Protein AF-A0A820MZS8-F1 (afdb_monomer)

InterPro domains:
  IPR000547 Clathrin, heavy chain/VPS, 7-fold repeat [PS50236] (1-88)
  IPR016024 Armadillo-type fold [SSF48371] (1-115)
  IPR055358 Clathrin heavy-chain repeat [PF00637] (6-84)

Organism: NCBI:txid392033

Solvent-accessible surface area (backbone atoms only — not comparable to full-atom values): 7627 Å² total; per-residue (Å²): 134,85,76,73,85,77,80,85,75,93,83,65,85,58,55,70,56,52,41,52,48,26,55,74,68,69,40,49,66,64,44,57,75,70,50,86,47,69,70,60,39,38,66,53,62,49,51,48,93,73,46,60,63,71,58,51,46,56,52,53,71,74,47,54,59,68,58,36,54,55,36,50,49,41,23,42,71,72,39,41,88,76,34,45,65,56,47,49,51,37,46,68,74,41,30,86,76,55,34,60,68,60,52,50,55,53,55,51,55,53,55,58,51,52,63,51,54,54,53,56,52,58,64,65,68,72,80,120

Sequence (128 aa):
ADAILGNNMFTHYDRPHIAQLCEKAGLLQRALEHYTDLYDIKRAVVHTHLLNPEWLVNYFGRLSVDDCVECLKAMLQANIRQNLQVVVQIATKYHEQLGTQKLIELFESFKSYEGKTDRYKSMKSTDH

Nearest PDB structures (foldseek):
  8fiq-assembly1_A  TM=3.348E-01  e=3.135E+00  synthetic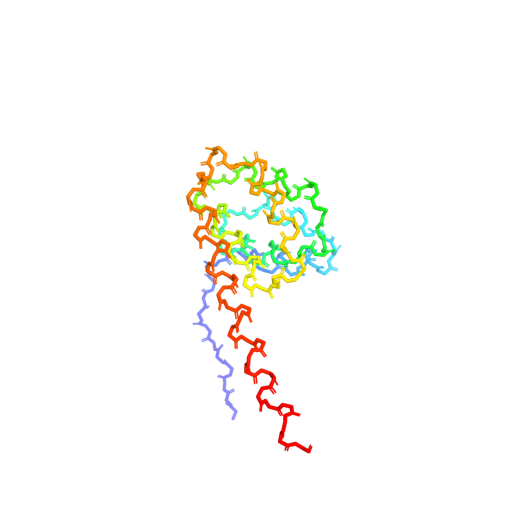 construct
  3mzk-assembly1_C  TM=3.500E-01  e=5.972E+00  Saccharomyces cerevisiae
  7pqh-assembly1_K  TM=4.117E-01  e=8.244E+00  Saccharomyces cerevisiae
  6yxy-assembly1_EP  TM=2.345E-01  e=9.179E+00  Trypanosoma brucei brucei

Radius of gyration: 18.48 Å; Cα contacts (8 Å, |Δi|>4): 71; chains: 1; bounding box: 36×53×54 Å

Mean predicted aligned error: 11.71 Å

Structure (mmCIF, N/CA/C/O backbone):
data_AF-A0A820MZS8-F1
#
_entry.id   AF-A0A820MZS8-F1
#
loop_
_atom_site.group_PDB
_atom_site.id
_atom_site.type_symbol
_atom_site.label_atom_id
_atom_site.label_a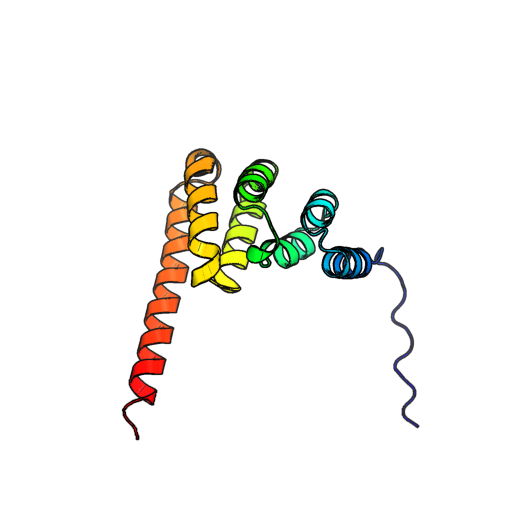lt_id
_atom_site.label_comp_id
_atom_site.label_asym_id
_atom_site.label_entity_id
_atom_site.label_seq_id
_atom_site.pdbx_PDB_ins_code
_atom_site.Cartn_x
_atom_site.Cartn_y
_atom_site.Cartn_z
_atom_site.occupancy
_atom_site.B_iso_or_equiv
_atom_site.auth_seq_id
_atom_site.auth_comp_id
_atom_site.auth_asym_id
_atom_site.auth_atom_id
_atom_site.pdbx_PDB_model_num
ATOM 1 N N . ALA A 1 1 ? 15.866 -42.115 -9.900 1.00 37.59 1 ALA A N 1
ATOM 2 C CA . ALA A 1 1 ? 16.202 -40.884 -10.636 1.00 37.59 1 ALA A CA 1
ATOM 3 C C . ALA A 1 1 ? 14.884 -40.203 -10.956 1.00 37.59 1 ALA A C 1
ATOM 5 O O . ALA A 1 1 ? 14.313 -40.443 -12.012 1.00 37.59 1 ALA A O 1
ATOM 6 N N . ASP A 1 2 ? 14.350 -39.471 -9.979 1.00 37.00 2 ASP A N 1
ATOM 7 C CA . ASP A 1 2 ? 13.082 -38.763 -10.116 1.00 37.00 2 ASP A CA 1
ATOM 8 C C . ASP A 1 2 ? 13.306 -37.569 -11.032 1.00 37.00 2 ASP A C 1
ATOM 10 O O . ASP A 1 2 ? 13.949 -36.580 -10.672 1.00 37.00 2 ASP A O 1
ATOM 14 N N . ALA A 1 3 ? 12.870 -37.756 -12.275 1.00 41.34 3 ALA A N 1
ATOM 15 C CA . ALA A 1 3 ? 12.931 -36.778 -13.335 1.00 41.34 3 ALA A CA 1
ATOM 16 C C . ALA A 1 3 ? 12.138 -35.545 -12.901 1.00 41.34 3 ALA A C 1
ATOM 18 O O . ALA A 1 3 ? 10.909 -35.514 -12.898 1.00 41.34 3 ALA A O 1
ATOM 19 N N . ILE A 1 4 ? 12.926 -34.563 -12.483 1.00 44.62 4 ILE A N 1
ATOM 20 C CA . ILE A 1 4 ? 12.633 -33.151 -12.316 1.00 44.62 4 ILE A CA 1
ATOM 21 C C . ILE A 1 4 ? 11.523 -32.741 -13.280 1.00 44.62 4 ILE A C 1
ATOM 23 O O . ILE A 1 4 ? 11.691 -32.770 -14.498 1.00 44.62 4 ILE A O 1
ATOM 27 N N . LEU A 1 5 ? 10.392 -32.401 -12.663 1.00 45.88 5 LEU A N 1
ATOM 28 C CA . LEU A 1 5 ? 9.171 -31.852 -13.230 1.00 45.88 5 LEU A CA 1
ATOM 29 C C . LEU A 1 5 ? 9.462 -30.934 -14.416 1.00 45.88 5 LEU A C 1
ATOM 31 O O . LEU A 1 5 ? 9.766 -29.750 -14.275 1.00 45.88 5 LEU A O 1
ATOM 35 N N . GLY A 1 6 ? 9.337 -31.524 -15.598 1.00 38.69 6 GLY A N 1
ATOM 36 C CA . GLY A 1 6 ? 9.194 -30.802 -16.835 1.00 38.69 6 GLY A CA 1
ATOM 37 C C . GLY A 1 6 ? 7.791 -30.217 -16.926 1.00 38.69 6 GLY A C 1
ATOM 38 O O . GLY A 1 6 ? 6.796 -30.929 -16.827 1.00 38.69 6 GLY A O 1
ATOM 39 N N . ASN A 1 7 ? 7.764 -28.934 -17.269 1.00 43.03 7 ASN A N 1
ATOM 40 C CA . ASN A 1 7 ? 6.904 -28.458 -18.342 1.00 43.03 7 ASN A CA 1
ATOM 41 C C . ASN A 1 7 ? 5.432 -28.158 -18.000 1.00 43.03 7 ASN A C 1
ATOM 43 O O . ASN A 1 7 ? 4.522 -28.758 -18.558 1.00 43.03 7 ASN A O 1
ATOM 47 N N . ASN A 1 8 ? 5.223 -27.106 -17.205 1.00 42.00 8 ASN A N 1
ATOM 48 C CA . ASN A 1 8 ? 4.226 -26.081 -17.544 1.00 42.00 8 ASN A CA 1
ATOM 49 C C . ASN A 1 8 ? 4.989 -24.783 -17.852 1.00 42.00 8 ASN A C 1
ATOM 51 O O . ASN A 1 8 ? 5.287 -23.985 -16.972 1.00 42.00 8 ASN A O 1
ATOM 55 N N . MET A 1 9 ? 5.558 -24.700 -19.053 1.00 40.78 9 MET A N 1
ATOM 56 C CA . MET A 1 9 ? 5.024 -23.831 -20.107 1.00 40.78 9 MET A CA 1
ATOM 57 C C . MET A 1 9 ? 4.913 -22.357 -19.688 1.00 40.78 9 MET A C 1
ATOM 59 O O . MET A 1 9 ? 3.876 -21.878 -19.248 1.00 40.78 9 MET A O 1
ATOM 63 N N . PHE A 1 10 ? 6.028 -21.652 -19.881 1.00 39.56 10 PHE A N 1
ATOM 64 C CA . PHE A 1 10 ? 6.120 -20.311 -20.460 1.00 39.56 10 PHE A CA 1
ATOM 65 C C . PHE A 1 10 ? 4.790 -19.675 -20.921 1.00 39.56 10 PHE A C 1
ATOM 67 O O . PHE A 1 10 ? 4.400 -19.890 -22.061 1.00 39.56 10 PHE A O 1
ATOM 74 N N . THR A 1 11 ? 4.169 -18.820 -20.099 1.00 39.00 11 THR A N 1
ATOM 75 C CA . THR A 1 11 ? 3.311 -17.690 -20.544 1.00 39.00 11 THR A CA 1
ATOM 76 C C . THR A 1 11 ? 3.064 -16.679 -19.416 1.00 39.00 11 THR A C 1
ATOM 78 O O . THR A 1 11 ? 1.945 -16.228 -19.200 1.00 39.00 11 THR A O 1
ATOM 81 N N . HIS A 1 12 ? 4.093 -16.275 -18.680 1.00 45.81 12 HIS A N 1
ATOM 82 C CA . HIS A 1 12 ? 4.018 -15.015 -17.945 1.00 45.81 12 HIS A CA 1
ATOM 83 C 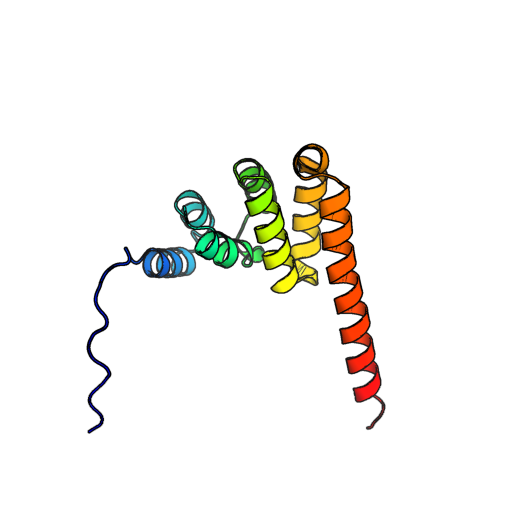C . HIS A 1 12 ? 5.356 -14.322 -18.121 1.00 45.81 12 HIS A C 1
ATOM 85 O O . HIS A 1 12 ? 6.397 -14.867 -17.775 1.00 45.81 12 HIS A O 1
ATOM 91 N N . TYR A 1 13 ? 5.330 -13.144 -18.740 1.00 39.94 13 TYR A N 1
ATOM 92 C CA . TYR A 1 13 ? 6.423 -12.183 -18.672 1.00 39.94 13 TYR A CA 1
ATOM 93 C C . TYR A 1 13 ? 6.871 -12.148 -17.211 1.00 39.94 13 TYR A C 1
ATOM 95 O O . TYR A 1 13 ? 6.055 -11.803 -16.356 1.00 39.94 13 TYR A O 1
ATOM 103 N N . ASP A 1 14 ? 8.095 -12.588 -16.921 1.00 47.41 14 ASP A N 1
ATOM 104 C CA . ASP A 1 14 ? 8.551 -12.902 -15.564 1.00 47.41 14 ASP A CA 1
ATOM 105 C C . ASP A 1 14 ? 8.868 -11.597 -14.802 1.00 47.41 14 ASP A C 1
ATOM 107 O O . ASP A 1 14 ? 9.981 -11.304 -14.371 1.00 47.41 14 ASP A O 1
ATOM 111 N N . ARG A 1 15 ? 7.851 -10.742 -14.681 1.00 53.41 15 ARG A N 1
ATOM 112 C CA . ARG A 1 15 ? 7.815 -9.558 -13.830 1.00 53.41 15 ARG A CA 1
ATOM 113 C C . ARG A 1 15 ? 8.144 -9.908 -12.374 1.00 53.41 15 ARG A C 1
ATOM 115 O O . ARG A 1 15 ? 8.836 -9.091 -11.779 1.00 53.41 15 ARG A O 1
ATOM 122 N N . PRO A 1 16 ? 7.818 -11.105 -11.828 1.00 50.09 16 PRO A N 1
ATOM 123 C CA . PRO A 1 16 ? 8.335 -11.565 -10.535 1.00 50.09 16 PRO A CA 1
ATOM 124 C C . PRO A 1 16 ? 9.859 -11.765 -10.512 1.00 50.09 16 PRO A C 1
ATOM 126 O O . PRO A 1 16 ? 10.499 -11.569 -9.481 1.00 50.09 16 PRO A O 1
ATOM 129 N N . HIS A 1 17 ? 10.473 -12.124 -11.640 1.00 51.53 17 HIS A N 1
ATOM 130 C CA . HIS A 1 17 ? 11.928 -12.219 -11.748 1.00 51.53 17 HIS A CA 1
ATOM 131 C C . HIS A 1 17 ? 12.574 -10.826 -11.782 1.00 51.53 17 HIS A C 1
ATOM 133 O O . HIS A 1 17 ? 13.552 -10.580 -11.079 1.00 51.53 17 HIS A O 1
ATOM 139 N N . ILE A 1 18 ? 11.986 -9.876 -12.524 1.00 56.22 18 ILE A N 1
ATOM 140 C CA . ILE A 1 18 ? 12.406 -8.462 -12.509 1.00 56.22 18 ILE A CA 1
ATOM 141 C C . ILE A 1 18 ? 12.185 -7.845 -11.121 1.00 56.22 18 ILE A C 1
ATOM 143 O O . ILE A 1 18 ? 13.057 -7.132 -10.642 1.00 56.22 18 ILE A O 1
ATOM 147 N N . ALA A 1 19 ? 11.082 -8.173 -10.446 1.00 53.16 19 ALA A N 1
ATOM 148 C CA . ALA A 1 19 ? 10.793 -7.804 -9.063 1.00 53.16 19 ALA A CA 1
ATOM 149 C C . ALA A 1 19 ? 11.912 -8.244 -8.123 1.00 53.16 19 ALA A C 1
ATOM 151 O O . ALA A 1 19 ? 12.487 -7.419 -7.424 1.00 53.16 19 ALA A O 1
ATOM 152 N N . GLN A 1 20 ? 12.282 -9.526 -8.175 1.00 55.31 20 GLN A N 1
ATOM 153 C CA . GLN A 1 20 ? 13.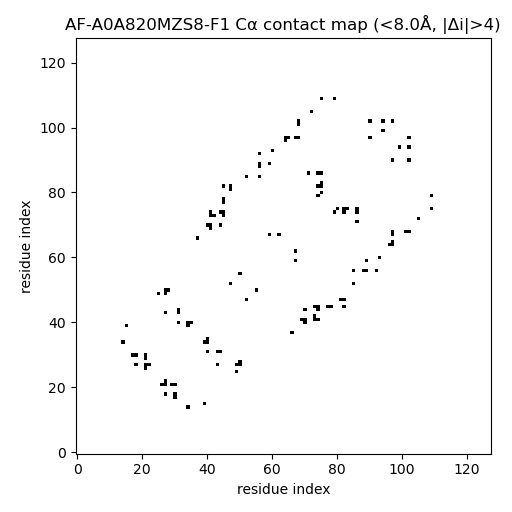375 -10.075 -7.376 1.00 55.31 20 GLN A CA 1
ATOM 154 C C . GLN A 1 20 ? 14.729 -9.447 -7.725 1.00 55.31 20 GLN A C 1
ATOM 156 O O . GLN A 1 20 ? 15.574 -9.283 -6.847 1.00 55.31 20 GLN A O 1
ATOM 161 N N . LEU A 1 21 ? 14.964 -9.081 -8.988 1.00 56.91 21 LEU A N 1
ATOM 162 C CA . 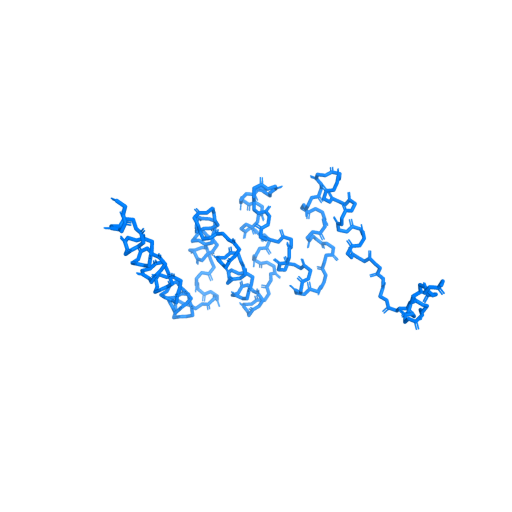LEU A 1 21 ? 16.172 -8.361 -9.400 1.00 56.91 21 LEU A CA 1
ATOM 163 C C . LEU A 1 21 ? 16.169 -6.908 -8.903 1.00 56.91 21 LEU A C 1
ATOM 165 O O . LEU A 1 21 ? 17.197 -6.435 -8.425 1.00 56.91 21 LEU A O 1
ATOM 169 N N . CYS A 1 22 ? 15.031 -6.215 -8.946 1.00 57.47 22 CYS A N 1
ATOM 170 C CA . CYS A 1 22 ? 14.854 -4.870 -8.398 1.00 57.47 22 CYS A CA 1
ATOM 171 C C . CYS A 1 22 ? 14.948 -4.866 -6.868 1.00 57.47 22 CYS A C 1
ATOM 173 O O . CYS A 1 22 ? 15.537 -3.945 -6.311 1.00 57.47 22 CYS A O 1
ATOM 175 N N . GLU A 1 23 ? 14.452 -5.901 -6.191 1.00 59.38 23 GLU A N 1
ATOM 176 C CA . GLU A 1 23 ? 14.640 -6.121 -4.753 1.00 59.38 23 GLU A CA 1
ATOM 177 C C . GLU A 1 23 ? 16.120 -6.339 -4.420 1.00 59.38 23 GLU A C 1
ATOM 179 O O . GLU A 1 23 ? 16.647 -5.689 -3.520 1.00 59.38 23 GLU A O 1
ATOM 184 N N . LYS A 1 24 ? 16.830 -7.168 -5.199 1.00 57.44 24 LYS A N 1
ATOM 185 C CA . LYS A 1 24 ? 18.283 -7.381 -5.052 1.00 57.44 24 LYS A CA 1
ATOM 186 C C . LYS A 1 24 ? 19.116 -6.139 -5.376 1.00 57.44 24 LYS A C 1
ATOM 188 O O . LYS A 1 24 ? 20.208 -5.989 -4.838 1.00 57.44 24 LYS A O 1
ATOM 193 N N . ALA A 1 25 ? 18.610 -5.258 -6.236 1.00 61.88 25 ALA A N 1
ATOM 194 C CA . ALA A 1 25 ? 19.236 -3.986 -6.587 1.00 61.88 25 ALA A CA 1
ATOM 195 C C . ALA A 1 25 ? 18.818 -2.820 -5.666 1.00 61.88 25 ALA A C 1
ATOM 197 O O . ALA A 1 25 ? 19.324 -1.713 -5.837 1.00 61.88 25 ALA A O 1
ATOM 198 N N . GLY A 1 26 ? 17.897 -3.033 -4.714 1.00 64.00 26 GLY A N 1
ATOM 199 C CA . GLY A 1 26 ? 17.385 -1.987 -3.818 1.00 64.00 26 GLY A CA 1
ATOM 200 C C . GLY A 1 26 ? 16.453 -0.959 -4.481 1.00 64.00 26 GLY A C 1
ATOM 201 O O . GLY A 1 26 ? 16.229 0.115 -3.931 1.00 64.00 26 GLY A O 1
ATOM 202 N N . LEU A 1 27 ? 15.897 -1.261 -5.659 1.00 73.38 27 LEU A N 1
ATOM 203 C CA . LEU A 1 27 ? 15.087 -0.360 -6.492 1.00 73.38 27 LEU A CA 1
ATOM 204 C C . LEU A 1 27 ? 13.592 -0.729 -6.489 1.00 73.38 27 LEU A C 1
ATOM 206 O O . LEU A 1 27 ? 12.945 -0.804 -7.535 1.00 73.38 27 LEU A O 1
ATOM 210 N N . LEU A 1 28 ? 13.022 -0.932 -5.301 1.00 71.81 28 LEU A N 1
ATOM 211 C CA . LEU A 1 28 ? 11.618 -1.331 -5.116 1.00 71.81 28 LEU A CA 1
ATOM 212 C C . LEU A 1 28 ? 10.599 -0.284 -5.606 1.00 71.81 28 LEU A C 1
ATOM 214 O O . LEU A 1 28 ? 9.543 -0.648 -6.119 1.00 71.81 28 LEU A O 1
ATOM 218 N N . GLN A 1 29 ? 10.925 1.011 -5.523 1.00 79.19 29 GLN A N 1
ATOM 219 C CA . GLN A 1 29 ? 10.047 2.087 -6.009 1.00 79.19 29 GLN A CA 1
ATOM 220 C C . GLN A 1 29 ? 9.804 1.989 -7.522 1.00 79.19 29 GLN A C 1
ATOM 222 O O . GLN A 1 29 ? 8.665 2.070 -7.970 1.00 79.19 29 GLN A O 1
ATOM 227 N N . ARG A 1 30 ? 10.856 1.730 -8.313 1.00 77.00 30 ARG A N 1
ATOM 228 C CA . ARG A 1 30 ? 10.723 1.580 -9.772 1.00 77.00 30 ARG A CA 1
ATOM 229 C C . ARG A 1 30 ? 9.933 0.332 -10.144 1.00 77.00 30 ARG A C 1
ATOM 231 O O . ARG A 1 30 ? 9.199 0.350 -11.123 1.00 77.00 30 ARG A O 1
ATOM 238 N N . ALA A 1 31 ? 10.060 -0.736 -9.358 1.00 75.88 31 ALA A N 1
ATOM 239 C CA . ALA A 1 31 ? 9.286 -1.950 -9.578 1.00 75.88 31 ALA A CA 1
ATOM 240 C C . ALA A 1 31 ? 7.775 -1.678 -9.438 1.00 75.88 31 ALA A C 1
ATOM 242 O O . ALA A 1 31 ? 7.004 -2.034 -10.326 1.00 75.88 31 ALA A O 1
ATOM 243 N N . LEU A 1 32 ? 7.369 -0.947 -8.391 1.00 81.00 32 LEU A N 1
ATOM 244 C CA . LEU A 1 32 ? 5.973 -0.554 -8.153 1.00 81.00 32 LEU A CA 1
ATOM 245 C C . LEU A 1 32 ? 5.383 0.349 -9.249 1.00 81.00 32 LEU A C 1
ATOM 247 O O . LEU A 1 32 ? 4.191 0.253 -9.533 1.00 81.00 32 LEU A O 1
ATOM 251 N N . GLU A 1 33 ? 6.190 1.198 -9.890 1.00 80.81 33 GLU A N 1
ATOM 252 C CA . GLU A 1 33 ? 5.740 2.028 -11.023 1.00 80.81 33 GLU A CA 1
ATOM 253 C C . GLU A 1 33 ? 5.444 1.216 -12.290 1.00 80.81 33 GLU A C 1
ATOM 255 O O . GLU A 1 33 ? 4.681 1.666 -13.144 1.00 80.81 33 GLU A O 1
ATOM 260 N N . HIS A 1 34 ? 6.045 0.032 -12.422 1.00 75.56 34 HIS A N 1
ATOM 261 C CA . HIS A 1 34 ? 5.889 -0.834 -13.589 1.00 75.56 34 HIS A CA 1
ATOM 262 C C . HIS A 1 34 ? 4.930 -2.004 -13.358 1.00 75.56 34 HIS A C 1
ATOM 264 O O . HIS A 1 34 ? 4.517 -2.648 -14.329 1.00 75.56 34 HIS A O 1
ATOM 270 N N . TYR A 1 35 ? 4.552 -2.289 -12.110 1.00 78.62 35 TYR A N 1
ATOM 271 C CA . TYR A 1 35 ? 3.511 -3.273 -11.854 1.00 78.62 35 TYR A CA 1
ATOM 272 C C . TYR A 1 35 ? 2.157 -2.762 -12.319 1.00 78.62 35 TYR A C 1
ATOM 274 O O . TYR A 1 35 ? 1.733 -1.652 -12.016 1.00 78.62 35 TYR A O 1
ATOM 282 N N . THR A 1 36 ? 1.470 -3.633 -13.045 1.00 75.75 36 THR A N 1
ATOM 283 C CA . THR A 1 36 ? 0.085 -3.429 -13.469 1.00 75.75 36 THR A CA 1
ATOM 284 C C . THR A 1 36 ? -0.850 -4.457 -12.840 1.00 75.75 36 THR A C 1
ATOM 286 O O . THR A 1 36 ? -2.054 -4.364 -13.027 1.00 75.75 36 THR A O 1
ATOM 289 N N . ASP A 1 37 ? -0.300 -5.461 -12.150 1.00 81.44 37 ASP A N 1
ATOM 290 C CA . ASP A 1 37 ? -1.058 -6.510 -11.478 1.00 81.44 37 ASP A CA 1
ATOM 291 C C . ASP A 1 37 ? -1.157 -6.188 -9.983 1.00 81.44 37 ASP A C 1
ATOM 293 O O . ASP A 1 37 ? -0.144 -5.973 -9.310 1.00 81.44 37 ASP A O 1
ATOM 297 N N . LEU A 1 38 ? -2.384 -6.172 -9.461 1.00 81.62 38 LEU A N 1
ATOM 298 C CA . LEU A 1 38 ? -2.664 -5.936 -8.048 1.00 81.62 38 LEU A CA 1
ATOM 299 C C . LEU A 1 38 ? -1.959 -6.959 -7.144 1.00 81.62 38 LEU A C 1
ATOM 301 O O . LEU A 1 38 ? -1.573 -6.625 -6.023 1.00 81.62 38 LEU A O 1
ATOM 305 N N . TYR A 1 39 ? -1.780 -8.198 -7.601 1.00 81.44 39 TYR A N 1
ATOM 306 C CA . TYR A 1 39 ? -1.059 -9.228 -6.858 1.00 81.44 39 TYR A CA 1
ATOM 307 C C . TYR A 1 39 ? 0.401 -8.828 -6.611 1.00 81.44 39 TYR A C 1
ATOM 309 O O . TYR A 1 39 ? 0.869 -8.886 -5.470 1.00 81.44 39 TYR A O 1
ATOM 317 N N . ASP A 1 40 ? 1.096 -8.359 -7.649 1.00 80.44 40 ASP A N 1
ATOM 318 C CA . ASP A 1 40 ? 2.494 -7.926 -7.557 1.00 80.44 40 ASP A CA 1
ATOM 319 C C . ASP A 1 40 ? 2.627 -6.649 -6.720 1.00 80.44 40 ASP A C 1
ATOM 321 O O . ASP A 1 40 ? 3.510 -6.552 -5.863 1.00 80.44 40 ASP A O 1
ATOM 325 N N . ILE A 1 41 ? 1.697 -5.702 -6.893 1.00 86.06 41 ILE A N 1
ATOM 326 C CA . ILE A 1 41 ? 1.635 -4.482 -6.078 1.00 86.06 41 ILE A CA 1
ATOM 327 C C . ILE A 1 41 ? 1.501 -4.855 -4.602 1.00 86.06 41 ILE A C 1
ATOM 329 O O . ILE A 1 41 ? 2.330 -4.428 -3.799 1.00 86.06 41 ILE A O 1
ATOM 333 N N . LYS A 1 42 ? 0.532 -5.711 -4.239 1.00 85.50 42 LYS A N 1
ATOM 334 C CA . LYS A 1 42 ? 0.321 -6.169 -2.854 1.00 85.50 42 LYS A CA 1
ATOM 335 C C . LYS A 1 42 ? 1.577 -6.800 -2.255 1.00 85.50 42 LYS A C 1
ATOM 33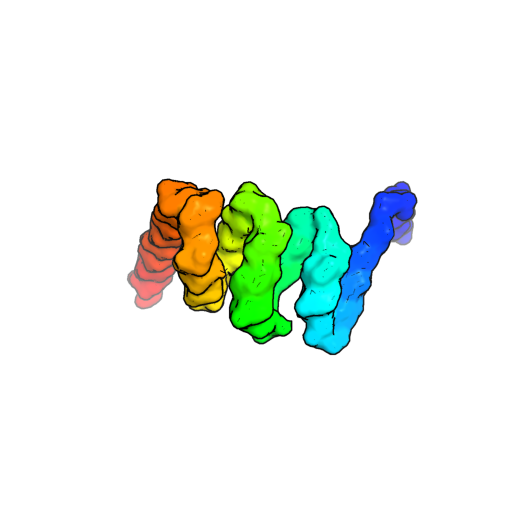7 O O . LYS A 1 42 ? 1.891 -6.543 -1.095 1.00 85.50 42 LYS A O 1
ATOM 342 N N . ARG A 1 43 ? 2.315 -7.591 -3.035 1.00 82.31 43 ARG A N 1
ATOM 343 C CA . ARG A 1 43 ? 3.567 -8.215 -2.581 1.00 82.31 43 ARG A CA 1
ATOM 344 C C . ARG A 1 43 ? 4.705 -7.222 -2.389 1.00 82.31 43 ARG A C 1
ATOM 346 O O . ARG A 1 43 ? 5.518 -7.432 -1.502 1.00 82.31 43 ARG A O 1
ATOM 353 N N . ALA A 1 44 ? 4.772 -6.153 -3.170 1.00 83.44 44 ALA A N 1
ATOM 354 C CA . ALA A 1 44 ? 5.837 -5.165 -3.040 1.00 83.44 44 ALA A CA 1
ATOM 355 C C . ALA A 1 44 ? 5.547 -4.109 -1.959 1.00 83.44 44 ALA A C 1
ATOM 357 O O . ALA A 1 44 ? 6.447 -3.745 -1.201 1.00 83.44 44 ALA A O 1
ATOM 358 N N . VAL A 1 45 ? 4.295 -3.651 -1.818 1.00 86.44 45 VAL A N 1
ATOM 359 C CA . VAL A 1 45 ? 3.933 -2.606 -0.836 1.00 86.44 45 VAL A CA 1
ATOM 360 C C . VAL A 1 45 ? 4.075 -3.055 0.620 1.00 86.44 45 VAL A C 1
ATOM 362 O O . VAL A 1 45 ? 4.187 -2.207 1.502 1.00 86.44 45 VAL A O 1
ATOM 365 N N . VAL A 1 46 ? 4.109 -4.364 0.903 1.00 84.81 46 VAL A N 1
ATOM 366 C CA . VAL A 1 46 ? 4.353 -4.877 2.266 1.00 84.81 46 VAL A CA 1
ATOM 367 C C . VAL A 1 46 ? 5.791 -4.644 2.736 1.00 84.81 46 VAL A C 1
ATOM 369 O O . VAL A 1 46 ? 6.030 -4.562 3.942 1.00 84.81 46 VAL A O 1
ATOM 372 N N . HIS A 1 47 ? 6.741 -4.463 1.812 1.00 82.25 47 HIS A N 1
ATOM 373 C CA . HIS A 1 47 ? 8.141 -4.147 2.108 1.00 82.25 47 HIS A CA 1
ATOM 374 C C . HIS A 1 47 ? 8.346 -2.644 2.364 1.00 82.25 47 HIS A C 1
ATOM 376 O O . HIS A 1 47 ? 9.263 -2.017 1.838 1.00 82.25 47 HIS A O 1
ATOM 382 N N . THR A 1 48 ? 7.503 -2.057 3.217 1.00 81.19 48 THR A N 1
ATOM 383 C CA . THR A 1 48 ? 7.474 -0.612 3.517 1.00 81.19 48 THR A CA 1
ATOM 384 C C . THR A 1 48 ? 8.803 -0.040 4.007 1.00 81.19 48 THR A C 1
ATOM 386 O O . THR A 1 48 ? 9.108 1.100 3.696 1.00 81.19 48 THR A O 1
ATOM 389 N N . HIS A 1 49 ? 9.622 -0.817 4.726 1.00 78.38 49 HIS A N 1
ATOM 390 C CA . HIS A 1 49 ? 10.965 -0.414 5.178 1.00 78.38 49 HIS A CA 1
ATOM 391 C C . HIS A 1 49 ? 11.931 -0.054 4.046 1.00 78.38 49 HIS A C 1
ATOM 393 O O . HIS A 1 49 ? 12.895 0.668 4.281 1.00 78.38 49 HIS A O 1
ATOM 399 N N . LEU A 1 50 ? 11.703 -0.578 2.844 1.00 79.75 50 LEU A N 1
ATOM 400 C CA . LEU A 1 50 ? 12.533 -0.313 1.668 1.00 79.75 50 LEU A CA 1
ATOM 401 C C . LEU A 1 50 ? 11.963 0.828 0.813 1.00 79.75 50 LEU A C 1
ATOM 403 O O . LEU A 1 50 ? 12.541 1.190 -0.212 1.00 79.75 50 LEU A O 1
ATOM 407 N N . LEU A 1 51 ? 10.819 1.387 1.209 1.00 82.25 51 LEU A N 1
ATOM 408 C CA . LEU A 1 51 ? 10.091 2.414 0.478 1.00 82.25 51 LEU A CA 1
ATOM 409 C C . LEU A 1 51 ? 10.096 3.718 1.274 1.00 82.25 51 LEU A C 1
ATOM 411 O O . LEU A 1 51 ? 9.996 3.722 2.497 1.00 82.25 51 LEU A O 1
ATOM 415 N N . ASN A 1 52 ? 10.178 4.849 0.572 1.00 84.62 52 ASN A N 1
ATOM 416 C CA . ASN A 1 52 ? 9.968 6.140 1.214 1.00 84.62 52 ASN A CA 1
ATOM 417 C C . ASN A 1 52 ? 8.463 6.283 1.547 1.00 84.62 52 ASN A C 1
ATOM 419 O O . ASN A 1 52 ? 7.647 6.203 0.620 1.00 84.62 52 ASN A O 1
ATOM 423 N N . PRO A 1 53 ? 8.079 6.512 2.820 1.00 84.06 53 PRO A N 1
ATOM 424 C CA . PRO A 1 53 ? 6.681 6.671 3.217 1.00 84.06 53 PRO A CA 1
ATOM 425 C C . PRO A 1 53 ? 5.947 7.776 2.450 1.00 84.06 53 PRO A C 1
ATOM 427 O O . PRO A 1 53 ? 4.805 7.577 2.043 1.00 84.06 53 PRO A O 1
ATOM 430 N N . GLU A 1 54 ? 6.600 8.911 2.184 1.00 87.44 54 GLU A N 1
ATOM 431 C CA . GLU A 1 54 ? 5.992 10.029 1.449 1.00 87.44 54 GLU A CA 1
ATOM 432 C C . GLU A 1 54 ? 5.695 9.655 -0.005 1.00 87.44 54 GLU A C 1
ATOM 434 O O . GLU A 1 54 ? 4.630 9.971 -0.541 1.00 87.44 54 GLU A O 1
ATOM 439 N N . TRP A 1 55 ? 6.627 8.943 -0.643 1.00 89.56 55 TRP A N 1
ATOM 440 C CA . TRP A 1 55 ? 6.436 8.445 -2.002 1.00 89.56 55 TRP A CA 1
ATOM 441 C C . TRP A 1 55 ? 5.295 7.430 -2.048 1.00 89.56 55 TRP A C 1
ATOM 443 O O . TRP A 1 55 ? 4.426 7.532 -2.913 1.00 89.56 55 TRP A O 1
ATOM 453 N N . LEU A 1 56 ? 5.248 6.507 -1.080 1.00 88.88 56 LEU A N 1
ATOM 454 C CA . LEU A 1 56 ? 4.200 5.494 -1.004 1.00 88.88 56 LEU A CA 1
ATOM 455 C C . LEU A 1 56 ? 2.822 6.147 -0.850 1.00 88.88 56 LEU A C 1
ATOM 457 O O . LEU A 1 56 ? 1.899 5.816 -1.590 1.00 88.88 56 LEU A O 1
ATOM 461 N N . VAL A 1 57 ? 2.697 7.151 0.020 1.00 90.88 57 VAL A N 1
ATOM 462 C CA . VAL A 1 57 ? 1.463 7.937 0.165 1.00 90.88 57 VAL A CA 1
ATOM 463 C C . VAL A 1 57 ? 1.032 8.570 -1.162 1.00 90.88 57 VAL A C 1
ATOM 465 O O . VAL A 1 57 ? -0.153 8.587 -1.487 1.00 90.88 57 VAL A O 1
ATOM 468 N N . ASN A 1 58 ? 1.959 9.071 -1.974 1.00 90.88 58 ASN A N 1
ATOM 469 C CA . ASN A 1 58 ? 1.614 9.628 -3.284 1.00 90.88 58 ASN A CA 1
ATOM 470 C C . ASN A 1 58 ? 1.261 8.546 -4.317 1.00 90.88 58 ASN A C 1
ATOM 472 O O . ASN A 1 58 ? 0.357 8.758 -5.124 1.00 90.88 58 ASN A O 1
ATOM 476 N N . TYR A 1 59 ? 1.919 7.386 -4.274 1.00 90.44 59 TYR A N 1
ATOM 477 C CA . TYR A 1 59 ? 1.626 6.249 -5.151 1.00 90.44 59 TYR A CA 1
ATOM 478 C C . TYR A 1 59 ? 0.190 5.744 -4.971 1.00 90.44 59 TYR A C 1
ATOM 480 O O . TYR A 1 59 ? -0.518 5.541 -5.955 1.00 90.44 59 TYR A O 1
ATOM 488 N N . PHE A 1 60 ? -0.279 5.639 -3.726 1.00 89.81 60 PHE A N 1
ATOM 489 C CA . PHE A 1 60 ? -1.651 5.223 -3.421 1.00 89.81 60 PHE A CA 1
ATOM 490 C C . PHE A 1 60 ? -2.728 6.163 -3.985 1.00 89.81 60 PHE A C 1
ATOM 492 O O . PHE A 1 60 ? -3.838 5.712 -4.244 1.00 89.81 60 PHE A O 1
ATOM 499 N N . GLY A 1 61 ? -2.399 7.431 -4.255 1.00 87.88 61 GLY A N 1
ATOM 500 C CA . GLY A 1 61 ? -3.304 8.363 -4.937 1.00 87.88 61 GLY A CA 1
ATOM 501 C C . GLY A 1 61 ? -3.501 8.076 -6.430 1.00 87.88 61 GLY A C 1
ATOM 502 O O . GLY A 1 61 ? -4.375 8.674 -7.049 1.00 87.88 61 GLY A O 1
ATOM 503 N N . ARG A 1 62 ? -2.690 7.189 -7.025 1.00 87.81 62 ARG A N 1
ATOM 504 C CA . ARG A 1 62 ? -2.834 6.735 -8.421 1.00 87.81 62 ARG A CA 1
ATOM 505 C C . ARG A 1 62 ? -3.643 5.443 -8.545 1.00 87.81 62 ARG A C 1
ATOM 507 O O . ARG A 1 62 ? -4.036 5.093 -9.654 1.00 87.81 62 ARG A O 1
ATOM 514 N N . LEU A 1 63 ? -3.838 4.721 -7.441 1.00 88.06 63 LEU A N 1
ATOM 515 C CA . LEU A 1 63 ? -4.586 3.468 -7.417 1.00 88.06 63 LEU A CA 1
ATOM 516 C C . LEU A 1 63 ? -6.091 3.737 -7.389 1.00 88.06 63 LEU A C 1
ATOM 518 O O . LEU A 1 63 ? -6.543 4.784 -6.923 1.00 88.06 63 LEU A O 1
ATOM 522 N N . SER A 1 64 ? -6.875 2.767 -7.862 1.00 90.31 64 SER A N 1
ATOM 523 C CA . SER A 1 64 ? -8.321 2.801 -7.662 1.00 90.31 64 SER A CA 1
ATOM 524 C C . SER A 1 64 ? -8.659 2.666 -6.171 1.00 90.31 64 SER A C 1
ATOM 526 O O . SER A 1 64 ? -7.861 2.161 -5.377 1.00 90.31 64 SER A O 1
ATOM 528 N N . VAL A 1 65 ? -9.854 3.110 -5.775 1.00 89.25 65 VAL A N 1
ATOM 529 C CA . VAL A 1 65 ? -10.311 3.024 -4.377 1.00 89.25 65 VAL A CA 1
ATOM 530 C C . VAL A 1 65 ? -10.288 1.580 -3.869 1.00 89.25 65 VAL A C 1
ATOM 532 O O . VAL A 1 65 ? -9.830 1.333 -2.753 1.00 89.25 65 VAL A O 1
ATOM 535 N N . ASP A 1 66 ? -10.734 0.627 -4.685 1.00 88.81 66 ASP A N 1
ATOM 536 C CA . ASP A 1 66 ? -10.795 -0.780 -4.288 1.00 88.81 66 ASP A CA 1
ATOM 537 C C . ASP A 1 66 ? -9.391 -1.401 -4.196 1.00 88.81 66 ASP A C 1
ATOM 539 O O . ASP A 1 66 ? -9.082 -2.071 -3.207 1.00 88.81 66 ASP A O 1
ATOM 543 N N . ASP A 1 67 ? -8.497 -1.087 -5.141 1.00 90.06 67 ASP A N 1
ATOM 544 C CA . ASP A 1 67 ? -7.095 -1.532 -5.098 1.00 90.06 67 ASP A CA 1
ATOM 545 C C . ASP A 1 67 ? -6.348 -0.954 -3.893 1.00 90.06 67 AS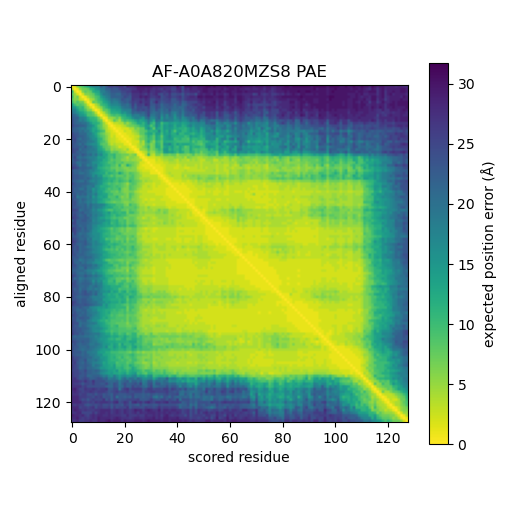P A C 1
ATOM 547 O O . ASP A 1 67 ? -5.547 -1.643 -3.257 1.00 90.06 67 ASP A O 1
ATOM 551 N N . CYS A 1 68 ? -6.621 0.309 -3.555 1.00 91.50 68 CYS A N 1
ATOM 552 C CA . CYS A 1 68 ? -6.051 0.978 -2.395 1.00 91.50 68 CYS A CA 1
ATOM 553 C C . CYS A 1 68 ? -6.435 0.241 -1.107 1.00 91.50 68 CYS A C 1
ATOM 555 O O . CYS A 1 68 ? -5.552 -0.163 -0.351 1.00 91.50 68 CYS A O 1
ATOM 557 N N . VAL A 1 69 ? -7.728 -0.017 -0.881 1.00 90.69 69 VAL A N 1
ATOM 558 C CA . VAL A 1 69 ? -8.205 -0.733 0.317 1.00 90.69 69 VAL A CA 1
ATOM 559 C C . VAL A 1 69 ? -7.611 -2.144 0.400 1.00 90.69 69 VAL A C 1
ATOM 561 O O . VAL A 1 69 ? -7.142 -2.554 1.467 1.00 90.69 69 VAL A O 1
ATOM 564 N N . GLU A 1 70 ? -7.556 -2.866 -0.720 1.00 90.44 70 GLU A N 1
ATOM 565 C CA . GLU A 1 70 ? -6.930 -4.190 -0.806 1.00 90.44 70 GLU A CA 1
ATOM 566 C C . GLU A 1 70 ? -5.429 -4.157 -0.467 1.00 90.44 70 GLU A C 1
ATOM 568 O O . GLU A 1 70 ? -4.926 -5.026 0.254 1.00 90.44 70 GLU A O 1
ATOM 573 N N . CYS A 1 71 ? -4.708 -3.135 -0.928 1.00 91.31 71 CYS A N 1
ATOM 574 C CA . CYS A 1 71 ? -3.294 -2.945 -0.614 1.00 91.31 71 CYS A CA 1
ATOM 575 C C . CYS A 1 71 ? -3.070 -2.567 0.857 1.00 91.31 71 CYS A C 1
ATOM 577 O O . CYS A 1 71 ? -2.204 -3.157 1.504 1.00 91.31 71 CYS A O 1
ATOM 579 N N . LEU A 1 72 ? -3.872 -1.659 1.429 1.00 91.69 72 LEU A N 1
ATOM 580 C CA . LEU A 1 72 ? -3.792 -1.301 2.854 1.00 91.69 72 LEU A CA 1
ATOM 581 C C . LEU A 1 72 ? -4.025 -2.530 3.744 1.00 91.69 72 LEU A C 1
ATOM 583 O O . LEU A 1 72 ? -3.306 -2.744 4.722 1.00 91.69 72 LEU A O 1
ATOM 587 N N . LYS A 1 73 ? -4.983 -3.386 3.373 1.00 90.56 73 LYS A N 1
ATOM 588 C CA . LYS A 1 73 ? -5.245 -4.656 4.056 1.00 90.56 73 LYS A CA 1
ATOM 589 C C . LYS A 1 73 ? -4.038 -5.592 4.008 1.00 90.56 73 LYS A C 1
ATOM 591 O O . LYS A 1 73 ? -3.652 -6.126 5.047 1.00 90.56 73 LYS A O 1
ATOM 596 N N . ALA A 1 74 ? -3.423 -5.766 2.838 1.00 88.06 74 ALA A N 1
ATOM 597 C CA . ALA A 1 74 ? -2.227 -6.596 2.684 1.00 88.06 74 ALA A CA 1
ATOM 598 C C . ALA A 1 74 ? -1.052 -6.074 3.532 1.00 88.06 74 ALA A C 1
ATOM 600 O O . ALA A 1 74 ? -0.380 -6.854 4.209 1.00 88.06 74 ALA A O 1
ATOM 601 N N . MET A 1 75 ? -0.853 -4.752 3.572 1.00 89.81 75 MET A N 1
ATOM 602 C CA . MET A 1 75 ? 0.161 -4.111 4.416 1.00 89.81 75 MET A CA 1
ATOM 603 C C . MET A 1 75 ? -0.059 -4.413 5.902 1.00 89.81 75 MET A C 1
ATOM 605 O O . MET A 1 75 ? 0.877 -4.830 6.589 1.00 89.81 75 MET A O 1
ATOM 609 N N . LEU A 1 76 ? -1.283 -4.245 6.407 1.00 89.31 76 LEU A N 1
ATOM 610 C CA . LEU A 1 76 ? -1.595 -4.525 7.812 1.00 89.31 76 LEU A CA 1
ATOM 611 C C . LEU A 1 76 ? -1.489 -6.023 8.151 1.00 89.31 76 LEU A C 1
ATOM 613 O O . LEU A 1 76 ? -1.034 -6.357 9.244 1.00 89.31 76 LEU A O 1
ATOM 617 N N . GLN A 1 77 ? -1.844 -6.925 7.225 1.00 87.12 77 GLN A N 1
ATOM 618 C CA . GLN A 1 77 ? -1.677 -8.378 7.401 1.00 87.12 77 GLN A CA 1
ATOM 619 C C . GLN A 1 77 ? -0.213 -8.799 7.489 1.00 87.12 77 GLN A C 1
ATOM 621 O O . GLN A 1 77 ? 0.115 -9.682 8.279 1.00 87.12 77 GLN A O 1
ATOM 626 N N . ALA A 1 78 ? 0.659 -8.189 6.685 1.00 85.44 78 ALA A N 1
ATOM 627 C CA . ALA A 1 78 ? 2.070 -8.549 6.660 1.00 85.44 78 ALA A CA 1
ATOM 628 C C . ALA A 1 78 ? 2.789 -8.134 7.947 1.00 85.44 78 ALA A C 1
ATOM 630 O O . ALA A 1 78 ? 3.499 -8.937 8.550 1.00 85.44 78 ALA A O 1
ATOM 631 N N . ASN A 1 79 ? 2.609 -6.882 8.374 1.00 82.44 79 ASN A N 1
ATOM 632 C CA . ASN A 1 79 ? 3.167 -6.398 9.631 1.00 82.44 79 ASN A CA 1
ATOM 633 C C . ASN A 1 79 ? 2.427 -5.149 10.112 1.00 82.44 79 ASN A C 1
ATOM 635 O O . ASN A 1 79 ? 2.789 -4.024 9.765 1.00 82.44 79 ASN A O 1
ATOM 639 N N . ILE A 1 80 ? 1.414 -5.343 10.955 1.00 85.75 80 ILE A N 1
ATOM 640 C CA . ILE A 1 80 ? 0.616 -4.242 11.497 1.00 85.75 80 ILE A CA 1
ATOM 641 C C . ILE A 1 80 ? 1.474 -3.210 12.235 1.00 85.75 80 ILE A C 1
ATOM 643 O O . ILE A 1 80 ? 1.351 -2.022 11.966 1.00 85.75 80 ILE A O 1
ATOM 647 N N . ARG A 1 81 ? 2.397 -3.634 13.106 1.00 85.12 81 ARG A N 1
ATOM 648 C CA . ARG A 1 81 ? 3.179 -2.716 13.954 1.00 85.12 81 ARG A CA 1
ATOM 649 C C . ARG A 1 81 ? 4.031 -1.762 13.130 1.00 85.12 81 ARG A C 1
ATOM 651 O O . ARG A 1 81 ? 4.152 -0.592 13.470 1.00 85.12 81 ARG A O 1
ATOM 658 N N . GLN A 1 82 ? 4.605 -2.274 12.049 1.00 84.31 82 GLN A N 1
ATOM 659 C CA . GLN A 1 82 ? 5.451 -1.500 11.152 1.00 84.31 82 GLN A CA 1
ATOM 660 C C . GLN A 1 82 ? 4.633 -0.660 10.163 1.00 84.31 82 GLN A C 1
ATOM 662 O O . GLN A 1 82 ? 4.976 0.487 9.892 1.00 84.31 82 GLN A O 1
ATOM 667 N N . ASN A 1 83 ? 3.547 -1.219 9.627 1.00 88.31 83 ASN A N 1
ATOM 668 C CA . ASN A 1 83 ? 2.821 -0.620 8.508 1.00 88.31 83 ASN A CA 1
ATOM 669 C C . ASN A 1 83 ? 1.674 0.295 8.945 1.00 88.31 83 ASN A C 1
ATOM 671 O O . ASN A 1 83 ? 1.216 1.114 8.150 1.00 88.31 83 ASN A O 1
ATOM 675 N N . LEU A 1 84 ? 1.225 0.211 10.200 1.00 88.69 84 LEU A N 1
ATOM 676 C CA . LEU A 1 84 ? 0.095 0.990 10.703 1.00 88.69 84 LEU A CA 1
ATOM 677 C C . LEU A 1 84 ? 0.296 2.494 10.512 1.00 88.69 84 LEU A C 1
ATOM 679 O O . LEU A 1 84 ? -0.620 3.171 10.057 1.00 88.69 84 LEU A O 1
ATOM 683 N N . GLN A 1 85 ? 1.489 3.018 10.807 1.00 88.81 85 GLN A N 1
ATOM 684 C CA . GLN A 1 85 ? 1.745 4.455 10.709 1.00 88.81 85 GLN A CA 1
ATOM 685 C C . GLN A 1 85 ? 1.557 4.973 9.275 1.00 88.81 85 GLN A C 1
ATOM 687 O O . GLN A 1 85 ? 0.872 5.975 9.074 1.00 88.81 85 GLN A O 1
ATOM 692 N N . VAL A 1 86 ? 2.119 4.287 8.274 1.00 90.31 86 VAL A N 1
ATOM 693 C CA . VAL A 1 86 ? 1.993 4.706 6.869 1.00 90.31 86 VAL A CA 1
ATOM 694 C C . VAL A 1 86 ? 0.577 4.478 6.334 1.00 90.31 86 VAL A C 1
ATOM 696 O O . VAL A 1 86 ? 0.044 5.331 5.631 1.00 90.31 86 VAL A O 1
ATOM 699 N N . VAL A 1 87 ? -0.085 3.389 6.737 1.00 91.44 87 VAL A N 1
ATOM 700 C CA . VAL A 1 87 ? -1.481 3.103 6.370 1.00 91.44 87 VAL A CA 1
ATOM 701 C C . VAL A 1 87 ? -2.423 4.183 6.908 1.00 91.44 87 VAL A C 1
ATOM 703 O O . VAL A 1 87 ? -3.292 4.649 6.175 1.00 91.44 87 VAL A O 1
ATOM 706 N N . VAL A 1 88 ? -2.229 4.641 8.148 1.00 90.94 88 VAL A N 1
ATOM 707 C CA . VAL A 1 88 ? -3.011 5.745 8.732 1.00 90.94 88 VAL A CA 1
ATOM 708 C C . VAL A 1 88 ? -2.765 7.058 7.988 1.00 90.94 88 VAL A C 1
ATOM 710 O O . VAL A 1 88 ? -3.715 7.803 7.758 1.00 90.94 88 VAL A O 1
ATOM 713 N N . GLN A 1 89 ? -1.530 7.339 7.559 1.00 91.62 89 GLN A N 1
ATOM 714 C CA . GLN A 1 89 ? -1.233 8.530 6.752 1.00 91.62 89 GLN A CA 1
ATOM 715 C C . GLN A 1 89 ? -1.947 8.498 5.394 1.00 91.62 89 GLN A C 1
ATOM 717 O O . GLN A 1 89 ? -2.571 9.488 5.013 1.00 91.62 89 GLN A O 1
ATOM 722 N N . ILE A 1 90 ? -1.911 7.359 4.692 1.00 91.50 90 ILE A N 1
ATOM 723 C CA . ILE A 1 90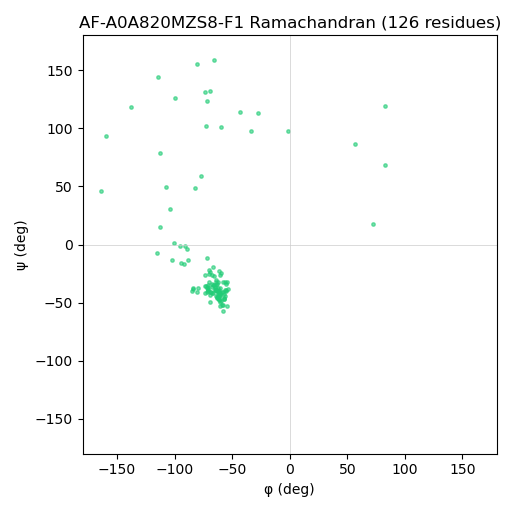 ? -2.630 7.165 3.421 1.00 91.50 90 ILE A CA 1
ATOM 724 C C . ILE A 1 90 ? -4.136 7.332 3.640 1.00 91.50 90 ILE A C 1
ATOM 726 O O . ILE A 1 90 ? -4.780 8.108 2.937 1.00 91.50 90 ILE A O 1
ATOM 730 N N . ALA A 1 91 ? -4.680 6.650 4.650 1.00 90.81 91 ALA A N 1
ATOM 731 C CA . ALA A 1 91 ? -6.089 6.727 5.009 1.00 90.81 91 ALA A CA 1
ATOM 732 C C . ALA A 1 91 ? -6.503 8.172 5.300 1.00 90.81 91 ALA A C 1
ATOM 734 O O . ALA A 1 91 ? -7.479 8.640 4.737 1.00 90.81 91 ALA A O 1
ATOM 735 N N . THR A 1 92 ? -5.727 8.914 6.091 1.00 91.25 92 THR A N 1
ATOM 736 C CA . THR A 1 92 ? -6.008 10.323 6.414 1.00 91.25 92 THR A CA 1
ATOM 737 C C . THR A 1 92 ? -5.990 11.201 5.166 1.00 91.25 92 THR A C 1
ATOM 739 O O . THR A 1 92 ? -6.856 12.057 5.007 1.00 91.25 92 THR A O 1
ATOM 742 N N . LYS A 1 93 ? -5.046 10.978 4.247 1.00 92.44 93 LYS A N 1
ATOM 743 C CA . LYS A 1 93 ? -4.923 11.784 3.027 1.00 92.44 93 LYS A CA 1
ATOM 744 C C . LYS A 1 93 ? -6.050 11.531 2.022 1.00 92.44 93 LYS A C 1
ATOM 746 O O . LYS A 1 93 ? -6.515 12.482 1.408 1.00 92.44 93 LYS A O 1
ATOM 751 N N . TYR A 1 94 ? -6.491 10.282 1.862 1.00 92.44 94 TYR A N 1
ATOM 752 C CA . TYR A 1 94 ? -7.481 9.898 0.843 1.00 92.44 94 TYR A CA 1
ATOM 753 C C . TYR A 1 94 ? -8.832 9.445 1.419 1.00 92.44 94 TYR A C 1
ATOM 755 O O . TYR A 1 94 ? -9.632 8.857 0.695 1.00 92.44 94 TYR A O 1
ATOM 763 N N . HIS A 1 95 ? -9.125 9.711 2.697 1.00 89.56 95 HIS A N 1
ATOM 764 C CA . HIS A 1 95 ? -10.364 9.260 3.352 1.00 89.56 95 HIS A CA 1
ATOM 765 C C . HIS A 1 95 ? -11.641 9.704 2.624 1.00 89.56 95 HIS A C 1
ATOM 767 O O . HIS A 1 95 ? -12.603 8.939 2.588 1.00 89.56 95 HIS A O 1
ATOM 773 N N . GLU A 1 96 ? -11.646 10.892 2.009 1.00 89.06 96 GLU A N 1
ATOM 774 C CA . GLU A 1 96 ? -12.788 11.394 1.231 1.00 89.06 96 GLU A CA 1
ATOM 775 C C . GLU A 1 96 ? -13.105 10.505 0.020 1.00 89.06 96 GLU A C 1
ATOM 777 O O . GLU A 1 96 ? -14.271 10.279 -0.293 1.00 89.06 96 GLU A O 1
ATOM 782 N N . GLN A 1 97 ? -12.075 9.962 -0.637 1.00 88.31 97 GLN A N 1
ATOM 783 C CA . GLN A 1 97 ? -1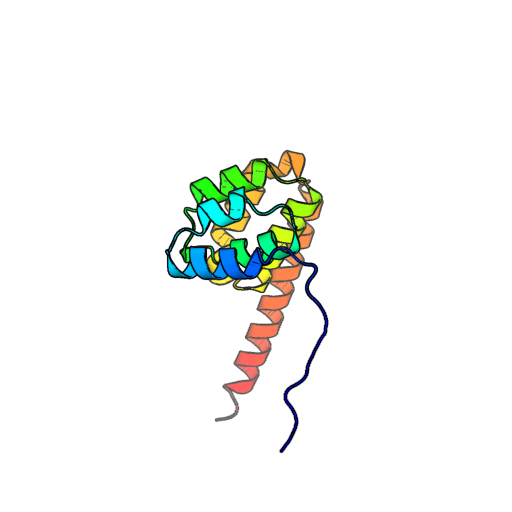2.220 9.087 -1.806 1.00 88.31 97 GLN A CA 1
ATOM 784 C C . GLN A 1 97 ? -12.451 7.628 -1.404 1.00 88.31 97 GLN A C 1
ATOM 786 O O . GLN A 1 97 ? -13.253 6.928 -2.018 1.00 88.31 97 GLN A O 1
ATOM 791 N N . LEU A 1 98 ? -11.746 7.161 -0.369 1.00 86.25 98 LEU A N 1
ATOM 792 C CA . LEU A 1 98 ? -11.821 5.778 0.108 1.00 86.25 98 LEU A CA 1
ATOM 793 C C . LEU A 1 98 ? -13.124 5.486 0.860 1.00 86.25 98 LEU A C 1
ATOM 795 O O . LEU A 1 98 ? -13.583 4.345 0.887 1.00 86.25 98 LEU A O 1
ATOM 799 N N . GLY A 1 99 ? -13.725 6.517 1.449 1.00 87.44 99 GLY A N 1
ATOM 800 C CA . GLY A 1 99 ? -14.893 6.407 2.304 1.00 87.44 99 GLY A CA 1
ATOM 801 C C . GLY A 1 99 ? -14.504 6.042 3.734 1.00 87.44 99 GLY A C 1
ATOM 802 O O . GLY A 1 99 ? -13.966 4.968 4.012 1.00 87.44 99 GLY A O 1
ATOM 803 N N . THR A 1 100 ? -14.847 6.924 4.671 1.00 86.56 100 THR A N 1
ATOM 804 C CA . THR A 1 100 ? -14.559 6.763 6.104 1.00 86.56 100 THR A CA 1
ATOM 805 C C . THR A 1 100 ? -15.068 5.431 6.660 1.00 86.56 100 THR A C 1
ATOM 807 O O . THR A 1 100 ? -14.364 4.784 7.428 1.00 86.56 100 THR A O 1
ATOM 810 N N . GLN A 1 101 ? -16.246 4.974 6.220 1.00 87.50 101 GLN A N 1
ATOM 811 C CA . GLN A 1 101 ? -16.847 3.718 6.678 1.00 87.50 101 GLN A CA 1
ATOM 812 C C . GLN A 1 101 ? -15.982 2.492 6.336 1.00 87.50 101 GLN A C 1
ATOM 814 O O . GLN A 1 101 ? -15.702 1.678 7.214 1.00 87.50 101 GLN A O 1
ATOM 819 N N . LYS A 1 102 ? -15.480 2.399 5.093 1.00 87.56 102 LYS A N 1
ATOM 820 C CA . LYS A 1 102 ? -14.598 1.299 4.658 1.00 87.56 102 LYS A CA 1
ATOM 821 C C . LYS A 1 102 ? -13.293 1.278 5.461 1.00 87.56 102 LYS A C 1
ATOM 823 O O . LYS A 1 102 ? -12.799 0.213 5.824 1.00 87.56 102 LYS A O 1
ATOM 828 N N . LEU A 1 103 ? -12.733 2.456 5.748 1.00 87.81 103 LEU A N 1
ATOM 829 C CA . LEU A 1 103 ? -11.512 2.586 6.546 1.00 87.81 103 LEU A CA 1
ATOM 830 C C . LEU A 1 103 ? -11.733 2.173 8.006 1.00 87.81 103 LEU A C 1
ATOM 832 O O . LEU A 1 103 ? -10.887 1.477 8.566 1.00 87.81 103 LEU A O 1
ATOM 836 N N . ILE A 1 104 ? -12.859 2.559 8.611 1.00 88.06 104 ILE A N 1
ATOM 837 C CA . ILE A 1 104 ? -13.221 2.148 9.976 1.00 88.06 104 ILE A CA 1
ATOM 838 C C . ILE A 1 104 ? -13.305 0.623 10.058 1.00 88.06 104 ILE A C 1
ATOM 840 O O . ILE A 1 104 ? -12.607 0.025 10.875 1.00 88.06 104 ILE A O 1
ATOM 844 N N . GLU A 1 105 ? -14.071 -0.008 9.166 1.00 89.00 105 GLU A N 1
ATOM 845 C CA . GLU A 1 105 ? -14.223 -1.468 9.127 1.00 89.00 105 GLU A CA 1
ATOM 846 C C . GLU A 1 105 ? -12.876 -2.181 8.946 1.00 89.00 105 GLU A C 1
ATOM 848 O O . GLU A 1 105 ? -12.587 -3.176 9.622 1.00 89.00 105 GLU A O 1
ATOM 853 N N . LEU A 1 106 ? -12.010 -1.640 8.080 1.00 88.19 106 LEU A N 1
ATOM 854 C CA . LEU A 1 106 ? -10.653 -2.140 7.899 1.00 88.19 106 LEU A CA 1
ATOM 855 C C . LEU A 1 106 ? -9.883 -2.106 9.226 1.00 88.19 106 LEU A C 1
ATOM 857 O O . LEU A 1 106 ? -9.431 -3.153 9.690 1.00 88.19 106 LEU A O 1
ATOM 861 N N . PHE A 1 107 ? -9.753 -0.944 9.869 1.00 86.81 107 PHE A N 1
ATOM 862 C CA . PHE A 1 107 ? -8.978 -0.810 11.108 1.00 86.81 107 PHE A CA 1
ATOM 863 C C . PHE A 1 107 ? -9.568 -1.605 12.283 1.00 86.81 107 PHE A C 1
ATOM 865 O O . PHE A 1 107 ? -8.812 -2.181 13.071 1.00 86.81 107 PHE A O 1
ATOM 872 N N . GLU A 1 108 ? -10.893 -1.683 12.402 1.00 86.94 108 GLU A N 1
ATOM 873 C CA . GLU A 1 108 ? -11.571 -2.479 13.432 1.00 86.94 108 GLU A CA 1
ATOM 874 C C . GLU A 1 108 ? -11.304 -3.975 13.277 1.00 86.94 108 GLU A C 1
ATOM 876 O O . GLU A 1 108 ? -11.066 -4.673 14.275 1.00 86.94 108 GLU A O 1
ATOM 881 N N . SER A 1 109 ? -11.274 -4.464 12.032 1.00 83.56 109 SER A N 1
ATOM 882 C CA . SER A 1 109 ? -10.935 -5.858 11.759 1.00 83.56 109 SER A CA 1
ATOM 883 C C . SER A 1 109 ? -9.553 -6.195 12.330 1.00 83.56 109 SER A C 1
ATOM 885 O O . SER A 1 109 ? -9.429 -7.157 13.085 1.00 83.56 109 SER A O 1
ATOM 887 N N . PHE A 1 110 ? -8.540 -5.350 12.101 1.00 81.81 110 PHE A N 1
ATOM 888 C CA . PHE A 1 110 ? -7.167 -5.566 12.576 1.00 81.81 110 PHE A CA 1
ATOM 889 C C . PHE A 1 110 ? -6.980 -5.372 14.085 1.00 81.81 110 PHE A C 1
ATOM 891 O O . PHE A 1 110 ? -6.255 -6.158 14.700 1.00 81.81 110 PHE A O 1
ATOM 898 N N . LYS A 1 111 ? -7.680 -4.421 14.718 1.00 72.12 111 LYS A N 1
ATOM 899 C CA . LYS A 1 111 ? -7.685 -4.300 16.192 1.00 72.12 111 LYS A CA 1
ATOM 900 C C . LYS A 1 111 ? -8.235 -5.556 16.873 1.00 72.12 111 LYS A C 1
ATOM 902 O O . LYS A 1 111 ? -7.710 -5.994 17.896 1.00 72.12 111 LYS A O 1
ATOM 907 N N . SER A 1 112 ? -9.256 -6.175 16.282 1.00 60.44 112 SER A N 1
ATOM 908 C CA . SER A 1 112 ? -9.841 -7.421 16.792 1.00 60.44 112 SER A CA 1
ATOM 909 C C . SER A 1 112 ? -8.886 -8.622 16.684 1.00 60.44 112 SER A C 1
ATOM 911 O O . SER A 1 112 ? -8.986 -9.559 17.482 1.00 60.44 112 SER A O 1
ATOM 913 N N . TYR A 1 113 ? -7.943 -8.604 15.732 1.00 59.06 113 TYR A N 1
ATOM 914 C CA . TYR A 1 113 ? -6.908 -9.636 15.581 1.00 59.06 113 TYR A CA 1
ATOM 915 C C . TYR A 1 113 ? -5.735 -9.464 16.563 1.00 59.06 113 TYR A C 1
ATOM 917 O O . TYR A 1 113 ? -5.262 -10.471 17.103 1.00 59.06 113 TYR A O 1
ATOM 925 N N . GLU A 1 114 ? -5.297 -8.235 16.871 1.00 56.41 114 GLU A N 1
ATOM 926 C CA . GLU A 1 114 ? -4.295 -8.009 17.933 1.00 56.41 114 GLU A CA 1
ATOM 927 C C . GLU A 1 114 ? -4.823 -8.460 19.301 1.00 56.41 114 GLU A C 1
ATOM 929 O O . GLU A 1 114 ? -4.165 -9.243 19.989 1.00 56.41 114 GLU A O 1
ATOM 934 N N . GLY A 1 115 ? -6.067 -8.100 19.640 1.00 54.38 115 GLY A N 1
ATOM 935 C CA . GLY A 1 115 ? -6.675 -8.481 20.920 1.00 54.38 115 GLY A CA 1
ATOM 936 C C . GLY A 1 115 ? -6.800 -9.997 21.143 1.00 54.38 115 GLY A C 1
ATOM 937 O O . GLY A 1 115 ? -6.804 -10.458 22.284 1.00 54.38 115 GLY A O 1
ATOM 938 N N . LYS A 1 116 ? -6.874 -10.810 20.080 1.00 47.66 116 LYS A N 1
ATOM 939 C CA . LYS A 1 116 ? -6.879 -12.284 20.187 1.00 47.66 116 LYS A CA 1
ATOM 940 C C . LYS A 1 116 ? -5.470 -12.871 20.283 1.00 47.66 116 LYS A C 1
ATOM 942 O O . LYS A 1 116 ? -5.264 -13.828 21.029 1.00 47.66 116 LYS A O 1
ATOM 947 N N . THR A 1 117 ? -4.508 -12.295 19.566 1.00 53.53 117 THR A N 1
ATOM 948 C CA . THR A 1 117 ? -3.123 -12.790 19.536 1.00 53.53 117 THR A CA 1
ATOM 949 C C . THR A 1 117 ? -2.405 -12.531 20.863 1.00 53.53 117 THR A C 1
ATOM 951 O O . THR A 1 117 ? -1.698 -13.411 21.360 1.00 53.53 117 THR A O 1
ATOM 954 N N . ASP A 1 118 ? -2.650 -11.378 21.492 1.00 52.31 118 ASP A N 1
ATOM 955 C CA . ASP A 1 118 ? -2.059 -11.045 22.793 1.00 52.31 118 ASP A CA 1
ATOM 956 C C . ASP A 1 118 ? -2.648 -11.882 23.937 1.00 52.31 118 ASP A C 1
ATOM 958 O O . ASP A 1 118 ? -1.906 -12.350 24.806 1.00 52.31 118 ASP A O 1
ATOM 962 N N . ARG A 1 119 ? -3.955 -12.187 23.906 1.00 51.47 119 ARG A N 1
ATOM 963 C CA . ARG A 1 119 ? -4.560 -13.086 24.905 1.00 51.47 119 ARG A CA 1
ATOM 964 C C . ARG A 1 119 ? -4.040 -14.519 24.807 1.00 51.47 119 ARG A C 1
ATOM 966 O O . ARG A 1 119 ? -3.834 -15.151 25.838 1.00 51.47 119 ARG A O 1
ATOM 973 N N . TYR A 1 120 ? -3.753 -15.015 23.603 1.00 51.41 120 TYR A N 1
ATOM 974 C CA . TYR A 1 120 ? -3.183 -16.354 23.430 1.00 51.41 120 TYR A CA 1
ATOM 975 C C . TYR A 1 120 ? -1.720 -16.444 23.900 1.00 51.41 120 TYR A C 1
ATOM 977 O O . TYR A 1 120 ? -1.320 -17.456 24.474 1.00 51.41 120 TYR A O 1
ATOM 985 N N . LYS A 1 121 ? -0.921 -15.382 23.724 1.00 53.25 121 LYS A N 1
ATOM 986 C CA . LYS A 1 121 ? 0.452 -15.320 24.262 1.00 53.25 121 LYS A CA 1
ATOM 987 C C . LYS A 1 121 ? 0.478 -15.229 25.788 1.00 53.25 121 LYS A C 1
ATOM 989 O O . LYS A 1 121 ? 1.271 -15.927 26.410 1.00 53.25 121 LYS A O 1
ATOM 994 N N . SER A 1 122 ? -0.410 -14.439 26.393 1.00 54.72 122 SER A N 1
ATOM 995 C CA . SER A 1 122 ? -0.484 -14.306 27.855 1.00 54.72 122 SER A CA 1
ATOM 996 C C . SER A 1 122 ? -0.878 -15.619 28.552 1.00 54.72 122 SER A C 1
ATOM 998 O O . SER A 1 122 ? -0.320 -15.936 29.599 1.00 54.72 122 SER A O 1
ATOM 1000 N N . MET A 1 123 ? -1.746 -16.426 27.931 1.00 54.44 123 MET A N 1
ATOM 1001 C CA . MET A 1 123 ? -2.121 -17.757 28.433 1.00 54.44 123 MET A CA 1
ATOM 1002 C C . MET A 1 123 ? -1.003 -18.806 28.330 1.00 54.44 123 MET A C 1
ATOM 1004 O O . MET A 1 123 ? -1.001 -19.746 29.108 1.00 54.44 123 MET A O 1
ATOM 1008 N N . LYS A 1 124 ? -0.039 -18.665 27.407 1.00 53.66 124 LYS A N 1
ATOM 1009 C CA . LYS A 1 124 ? 1.089 -19.612 27.281 1.00 53.66 124 LYS A CA 1
ATOM 1010 C C . LYS A 1 124 ? 2.305 -19.274 28.147 1.00 53.66 124 LYS A C 1
ATOM 1012 O O . LYS A 1 124 ? 3.183 -20.117 28.292 1.00 53.66 124 LYS A O 1
ATOM 1017 N N . SER A 1 125 ? 2.372 -18.071 28.715 1.00 52.75 125 SER A N 1
ATOM 1018 C CA . SER A 1 125 ? 3.464 -17.658 29.611 1.00 52.75 125 SER A CA 1
ATOM 1019 C C . SER A 1 125 ? 3.194 -17.932 31.094 1.00 52.75 125 SER A C 1
ATOM 1021 O O . SER A 1 125 ? 4.057 -17.640 31.909 1.00 52.75 125 SER A O 1
ATOM 1023 N N . THR A 1 126 ? 2.029 -18.475 31.457 1.00 52.00 126 THR A N 1
ATOM 1024 C CA . THR A 1 126 ? 1.673 -18.805 32.852 1.00 52.00 126 THR A CA 1
ATOM 1025 C C . THR A 1 126 ? 1.829 -20.289 33.209 1.00 52.00 126 THR A C 1
ATOM 1027 O O . THR A 1 126 ? 1.599 -20.648 34.356 1.00 52.00 126 THR A O 1
ATOM 1030 N N . ASP A 1 127 ? 2.278 -21.127 32.266 1.00 50.84 127 ASP A N 1
ATOM 1031 C CA . ASP A 1 127 ? 2.520 -22.570 32.458 1.00 50.84 127 ASP A CA 1
ATOM 1032 C C . ASP A 1 127 ? 4.022 -22.930 32.584 1.00 50.84 127 ASP A C 1
ATOM 1034 O O . ASP A 1 127 ? 4.438 -24.002 32.148 1.00 50.84 127 ASP A O 1
ATOM 1038 N N . HIS A 1 128 ? 4.874 -22.044 33.117 1.00 44.16 128 HIS A N 1
ATOM 1039 C CA . HIS A 1 128 ? 6.266 -22.379 33.480 1.00 44.16 128 HIS A CA 1
ATOM 1040 C C . HIS A 1 128 ? 6.578 -21.966 34.915 1.00 44.16 128 HIS A C 1
ATOM 1042 O O . HIS A 1 128 ? 6.315 -20.789 35.251 1.00 44.16 128 HIS A O 1
#

Secondary structure (DSSP, 8-state):
-----------S--HHHHHHHHHHTT-HHHHHHH---HHHHHHHHT-GGGS-HHHHHHHHTTS-HHHHHHHHHHHHHHHHHHHHHHHHHHHHHHHHHH-HHHHHHHHHHHHHHHHHHHHHHHHHSS--

pLDDT: mean 73.95, std 17.81, range [37.0, 92.44]

Foldseek 3Di:
DPPDDDDDDDDDPPLVVVCVVCVVVLNLLVSCVPDPDLVVNLVSVLVVVSPDLVSVLVSLVVDALVSSLVSLLSNCVSPVVVRVVSSVVSCVVCCVRNPVVSVVVSVVVSVVVVVVVVVVVVVVVVPD